Protein AF-A0A229Z5S8-F1 (afdb_monomer_lite)

Sequence (118 aa):
MSYSRENNEVSASGEDRVNAMRGYKAAINNPRVSDDAKQHAKDVLDNELHGDQPRHDLYDIRQRNKEPNRVAGGLKAAQRNPRVKERGKESASEKLDALGRARDEQAQQDQSQAQPEE

InterPro domains:
  IPR018824 Conidiation-specific protein 6 [PF10346] (16-47)
  IPR018824 Conidiation-specific protein 6 [PF10346] (67-100)
  IPR052670 UPF0654 domain-containing protein [PTHR36576] (15-100)

Secondary structure (DSSP, 8-state):
----STTHHHHHHHHHHHHHHHHHHHHHH-TTS-HHHHHHHHHHHHHTS-TTHHHHHHHHHHHHT--HHHHHHHHHHHHH-TTS-HHHHHHHHHHHHHHHHHHHHHHHHHHHH-----

Radius of gyration: 21.91 Å; chains: 1; bounding box: 37×48×66 Å

Structure (mmCIF, N/CA/C/O backbone):
data_AF-A0A229Z5S8-F1
#
_entry.id   AF-A0A229Z5S8-F1
#
loop_
_atom_site.group_PDB
_atom_site.id
_atom_site.type_symbol
_atom_site.label_atom_id
_atom_site.label_alt_id
_atom_site.label_comp_id
_atom_site.label_asym_id
_atom_site.label_entity_id
_atom_site.label_seq_id
_atom_site.pdbx_PDB_ins_code
_atom_site.Cartn_x
_atom_site.Cartn_y
_atom_site.Cartn_z
_atom_site.occupancy
_atom_site.B_iso_or_equiv
_atom_site.auth_seq_id
_atom_site.auth_comp_id
_atom_site.auth_asym_id
_atom_site.auth_atom_id
_atom_site.pdbx_PDB_model_num
ATOM 1 N N . MET A 1 1 ? 13.145 -2.683 26.855 1.00 36.59 1 MET A N 1
ATOM 2 C CA . MET A 1 1 ? 12.124 -3.280 25.966 1.00 36.59 1 MET A CA 1
ATOM 3 C C . MET A 1 1 ? 12.799 -3.767 24.692 1.00 36.59 1 MET A C 1
ATOM 5 O O . MET A 1 1 ? 13.152 -2.939 23.862 1.00 36.59 1 MET A O 1
ATOM 9 N N . SER A 1 2 ? 13.036 -5.075 24.572 1.00 35.75 2 SER A N 1
ATOM 10 C CA . SER A 1 2 ? 13.609 -5.695 23.370 1.00 35.75 2 SER A CA 1
ATOM 11 C C . SER A 1 2 ? 12.451 -6.268 22.558 1.00 35.75 2 SER A C 1
ATOM 13 O O . SER A 1 2 ? 11.874 -7.275 22.956 1.00 35.75 2 SER A O 1
ATOM 15 N N . TYR A 1 3 ? 12.029 -5.575 21.501 1.00 40.88 3 TYR A N 1
ATOM 16 C CA . TYR A 1 3 ? 11.019 -6.115 20.592 1.00 40.88 3 TYR A CA 1
ATOM 17 C C . TYR A 1 3 ? 11.710 -7.033 19.582 1.00 40.88 3 TYR A C 1
ATOM 19 O O . TYR A 1 3 ? 12.692 -6.647 18.947 1.00 40.88 3 TYR A O 1
ATOM 27 N N . SER A 1 4 ? 11.197 -8.257 19.511 1.00 43.81 4 SER A N 1
ATOM 28 C CA . SER A 1 4 ? 11.627 -9.418 18.736 1.00 43.81 4 SER A CA 1
ATOM 29 C C . SER A 1 4 ? 12.248 -9.079 17.378 1.00 43.81 4 SER A C 1
ATOM 31 O O . SER A 1 4 ? 11.562 -8.723 16.422 1.00 43.81 4 SER A O 1
ATOM 33 N N . ARG A 1 5 ? 13.572 -9.244 17.294 1.00 47.56 5 ARG A N 1
ATOM 34 C CA . ARG A 1 5 ? 14.361 -9.123 16.058 1.00 47.56 5 ARG A CA 1
ATOM 35 C C . ARG A 1 5 ? 14.207 -10.343 15.137 1.00 47.56 5 ARG A C 1
ATOM 37 O O . ARG A 1 5 ? 14.589 -10.270 13.978 1.00 47.56 5 ARG A O 1
ATOM 44 N N . GLU A 1 6 ? 13.617 -11.427 15.638 1.00 47.66 6 GLU A N 1
ATOM 45 C CA . GLU A 1 6 ? 13.552 -12.733 14.966 1.00 47.66 6 GLU A CA 1
ATOM 46 C C . GLU A 1 6 ? 12.505 -12.799 13.838 1.00 47.66 6 GLU A C 1
ATOM 48 O O . GLU A 1 6 ? 12.669 -13.561 12.895 1.00 47.66 6 GLU A O 1
ATOM 53 N N . ASN A 1 7 ? 11.483 -11.933 13.837 1.00 50.91 7 ASN A N 1
ATOM 54 C CA . ASN A 1 7 ? 10.488 -11.874 12.747 1.00 50.91 7 ASN A CA 1
ATOM 55 C C . ASN A 1 7 ? 10.934 -11.021 11.538 1.00 50.91 7 ASN A C 1
ATOM 57 O O . ASN A 1 7 ? 10.198 -10.882 10.557 1.00 50.91 7 ASN A O 1
ATOM 61 N N . ASN A 1 8 ? 12.118 -10.405 11.604 1.00 52.25 8 ASN A N 1
ATOM 62 C CA . ASN A 1 8 ? 12.587 -9.454 10.593 1.00 52.25 8 ASN A CA 1
ATOM 63 C C . ASN A 1 8 ? 13.228 -10.141 9.370 1.00 52.25 8 ASN A C 1
ATOM 65 O O . ASN A 1 8 ? 13.198 -9.595 8.273 1.00 52.25 8 ASN A O 1
ATOM 69 N N . GLU A 1 9 ? 13.756 -11.357 9.518 1.00 50.06 9 GLU A N 1
ATOM 70 C CA . GLU A 1 9 ? 14.478 -12.046 8.433 1.00 50.06 9 GLU A CA 1
ATOM 71 C C . GLU A 1 9 ? 13.539 -12.522 7.312 1.00 50.06 9 GLU A C 1
ATOM 73 O O . GLU A 1 9 ? 13.842 -12.380 6.127 1.00 50.06 9 GLU A O 1
ATOM 78 N N . VAL A 1 10 ? 12.343 -12.994 7.681 1.00 52.62 10 VAL A N 1
ATOM 79 C CA . VAL A 1 10 ? 11.294 -13.392 6.724 1.00 52.62 10 VAL A CA 1
ATOM 80 C C . VAL A 1 10 ? 10.713 -12.173 5.997 1.00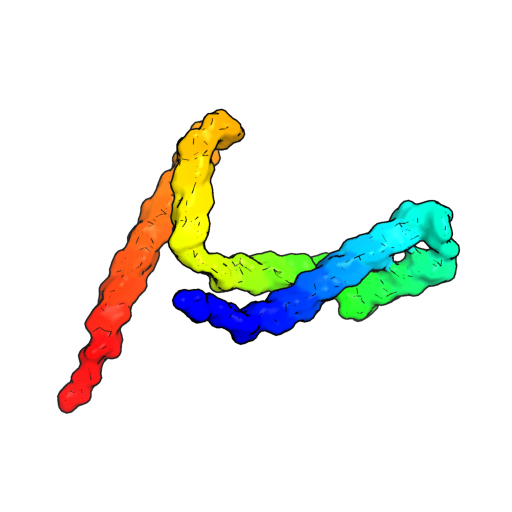 52.62 10 VAL A C 1
ATOM 82 O O . VAL A 1 10 ? 10.354 -12.262 4.823 1.00 52.62 10 VAL A O 1
ATOM 85 N N . SER A 1 11 ? 10.660 -11.023 6.676 1.00 56.75 11 SER A N 1
ATOM 86 C CA . SER A 1 11 ? 10.200 -9.765 6.078 1.00 56.75 11 SER A CA 1
ATOM 87 C C . SER A 1 11 ? 11.236 -9.245 5.074 1.00 56.75 11 SER A C 1
ATOM 89 O O . SER A 1 11 ? 10.899 -9.050 3.910 1.00 56.75 11 SER A O 1
ATOM 91 N N . ALA A 1 12 ? 12.522 -9.187 5.448 1.00 60.69 12 ALA A N 1
ATOM 92 C CA . ALA A 1 12 ? 13.610 -8.755 4.563 1.00 60.69 12 ALA A CA 1
ATOM 93 C C . ALA A 1 12 ? 13.609 -9.493 3.209 1.00 60.69 12 ALA A C 1
ATOM 95 O O . ALA A 1 12 ? 13.575 -8.848 2.167 1.00 60.69 12 ALA A O 1
ATOM 96 N N . SER A 1 13 ? 13.502 -10.829 3.205 1.00 71.31 13 SER A N 1
ATOM 97 C CA . SER A 1 13 ? 13.450 -11.623 1.963 1.00 71.31 13 SER A CA 1
ATOM 98 C C . SER A 1 13 ? 12.224 -11.329 1.080 1.00 71.31 13 SER A C 1
ATOM 100 O O . SER A 1 13 ? 12.305 -11.356 -0.153 1.00 71.31 13 SER A O 1
ATOM 102 N N . GLY A 1 14 ? 11.059 -11.062 1.676 1.00 73.44 14 GLY A N 1
ATOM 103 C CA . GLY A 1 14 ? 9.868 -10.668 0.922 1.00 73.44 14 GLY A CA 1
ATOM 104 C C . GLY A 1 14 ? 9.987 -9.243 0.372 1.00 73.44 14 GLY A C 1
ATOM 105 O O . GLY A 1 14 ? 9.698 -9.002 -0.802 1.00 73.44 14 GLY A O 1
ATOM 106 N N . GLU A 1 15 ? 10.453 -8.306 1.203 1.00 77.19 15 GLU A N 1
ATOM 107 C CA . GLU A 1 15 ? 10.653 -6.900 0.855 1.00 77.19 15 GLU A CA 1
ATOM 108 C C . GLU A 1 15 ? 11.684 -6.760 -0.268 1.00 77.19 15 GLU A C 1
ATOM 110 O O . GLU A 1 15 ? 11.443 -6.018 -1.223 1.00 77.19 15 GLU A O 1
ATOM 115 N N . ASP A 1 16 ? 12.772 -7.527 -0.210 1.00 81.38 16 ASP A N 1
ATOM 116 C CA . ASP A 1 16 ? 13.810 -7.577 -1.236 1.00 81.38 16 ASP A CA 1
ATOM 117 C C . ASP A 1 16 ? 13.255 -8.068 -2.572 1.00 81.38 16 ASP A C 1
ATOM 119 O O . ASP A 1 16 ? 13.503 -7.443 -3.605 1.00 81.38 16 ASP A O 1
ATOM 123 N N . ARG A 1 17 ? 12.409 -9.107 -2.566 1.00 82.25 17 ARG A N 1
ATOM 124 C CA . ARG A 1 17 ? 11.721 -9.571 -3.781 1.00 82.25 17 ARG A CA 1
ATOM 125 C C . ARG A 1 17 ? 10.796 -8.498 -4.357 1.00 82.25 17 ARG A C 1
ATOM 127 O O . ARG A 1 17 ? 10.838 -8.212 -5.552 1.00 82.25 17 ARG A O 1
ATOM 134 N N . VAL A 1 18 ? 10.003 -7.815 -3.533 1.00 84.44 18 VAL A N 1
ATOM 135 C CA . VAL A 1 18 ? 9.137 -6.721 -4.019 1.00 84.44 18 VAL A CA 1
ATOM 136 C C . VAL A 1 18 ? 9.939 -5.520 -4.525 1.00 84.44 18 VAL A C 1
ATOM 138 O O . VAL A 1 18 ? 9.528 -4.864 -5.489 1.00 84.44 18 VAL A O 1
ATOM 141 N N . ASN A 1 19 ? 11.078 -5.220 -3.907 1.00 86.00 19 ASN A N 1
ATOM 142 C CA . ASN A 1 19 ? 11.974 -4.160 -4.352 1.00 86.00 19 ASN A CA 1
ATOM 143 C C . ASN A 1 19 ? 12.641 -4.515 -5.686 1.00 86.00 19 ASN A C 1
ATOM 145 O O . ASN A 1 19 ? 12.620 -3.690 -6.602 1.00 86.00 19 ASN A O 1
ATOM 149 N N . ALA A 1 20 ? 13.134 -5.745 -5.835 1.00 87.38 20 ALA A N 1
ATOM 150 C CA . ALA A 1 20 ? 13.690 -6.257 -7.085 1.00 87.38 20 ALA A CA 1
ATOM 151 C C . ALA A 1 20 ? 12.657 -6.191 -8.217 1.00 87.38 20 ALA A C 1
ATOM 153 O O . ALA A 1 20 ? 12.924 -5.615 -9.270 1.00 87.38 20 ALA A O 1
ATOM 154 N N . MET A 1 21 ? 11.430 -6.649 -7.964 1.00 87.50 21 MET A N 1
ATOM 155 C CA . MET A 1 21 ? 10.310 -6.518 -8.897 1.00 87.50 21 MET A CA 1
ATOM 156 C C . MET A 1 21 ? 10.063 -5.084 -9.365 1.00 87.50 21 MET A C 1
ATOM 158 O O . MET A 1 21 ? 9.882 -4.824 -10.556 1.00 87.50 21 MET A O 1
ATOM 162 N N . ARG A 1 22 ? 10.030 -4.127 -8.429 1.00 87.56 22 ARG A N 1
ATOM 163 C CA . ARG A 1 22 ? 9.871 -2.703 -8.762 1.00 87.56 22 ARG A CA 1
ATOM 164 C C . ARG A 1 22 ? 11.026 -2.211 -9.629 1.00 87.56 22 ARG A C 1
ATOM 166 O O . ARG A 1 22 ? 10.776 -1.469 -10.576 1.00 87.56 22 ARG A O 1
ATOM 173 N N . GLY A 1 23 ? 12.250 -2.641 -9.324 1.00 90.88 23 GLY A N 1
ATOM 174 C CA . GLY A 1 23 ? 13.452 -2.334 -10.094 1.00 90.88 23 GLY A CA 1
ATOM 175 C C . GLY A 1 23 ? 13.376 -2.851 -11.529 1.00 90.88 23 GLY A C 1
ATOM 176 O O . GLY A 1 23 ? 13.509 -2.065 -12.465 1.00 90.88 23 GLY A O 1
ATOM 177 N N . TYR A 1 24 ? 13.068 -4.134 -11.720 1.00 91.50 24 TYR A N 1
ATOM 178 C CA . TYR A 1 24 ? 12.931 -4.728 -13.053 1.00 91.50 24 TYR A CA 1
ATOM 179 C C . TYR A 1 24 ? 11.786 -4.097 -13.850 1.00 91.50 24 TYR A C 1
ATOM 181 O O . TYR A 1 24 ? 11.964 -3.730 -15.013 1.00 91.50 24 TYR A O 1
ATOM 189 N N . LYS A 1 25 ? 10.639 -3.834 -13.211 1.00 91.06 25 LYS A N 1
ATOM 190 C CA . LYS A 1 25 ? 9.530 -3.110 -13.851 1.00 91.06 25 LYS A CA 1
ATOM 191 C C . LYS A 1 25 ? 9.924 -1.688 -14.261 1.00 91.06 25 LYS A C 1
ATOM 193 O O . LYS A 1 25 ? 9.477 -1.205 -15.302 1.00 91.06 25 LYS A O 1
ATOM 198 N N . ALA A 1 26 ? 10.757 -1.009 -13.476 1.00 93.12 26 ALA A N 1
ATOM 199 C CA . ALA A 1 26 ? 11.288 0.300 -13.841 1.00 93.12 26 ALA A CA 1
ATOM 200 C C . ALA A 1 26 ? 12.276 0.206 -15.015 1.00 93.12 26 ALA A C 1
ATOM 202 O O . ALA A 1 26 ? 12.192 1.019 -15.934 1.00 93.12 26 ALA A O 1
ATOM 203 N N . ALA A 1 27 ? 13.153 -0.802 -15.028 1.00 92.44 27 ALA A N 1
ATOM 204 C CA . ALA A 1 27 ? 14.103 -1.039 -16.113 1.00 92.44 27 ALA A CA 1
ATOM 205 C C . ALA A 1 27 ? 13.397 -1.260 -17.462 1.00 92.44 27 ALA A C 1
ATOM 207 O O . ALA A 1 27 ? 13.790 -0.659 -18.458 1.00 92.44 27 ALA A O 1
ATOM 208 N N . ILE A 1 28 ? 12.297 -2.024 -17.479 1.00 91.94 28 ILE A N 1
ATOM 209 C CA . ILE A 1 28 ? 11.480 -2.268 -18.683 1.00 91.94 28 ILE A CA 1
ATOM 210 C C . ILE A 1 28 ? 10.922 -0.965 -19.275 1.00 91.94 28 ILE A C 1
ATOM 212 O O . ILE A 1 28 ? 10.889 -0.798 -20.493 1.00 91.94 28 ILE A O 1
ATOM 216 N N . ASN A 1 29 ? 10.491 -0.034 -18.420 1.00 93.81 29 ASN A N 1
ATOM 217 C CA . ASN A 1 29 ? 9.878 1.227 -18.843 1.00 93.81 29 ASN A CA 1
ATOM 218 C C . ASN A 1 29 ? 10.896 2.350 -19.095 1.00 93.81 29 ASN A C 1
ATOM 220 O O . ASN A 1 29 ? 10.528 3.414 -19.590 1.00 93.81 29 ASN A O 1
ATOM 224 N N . ASN A 1 30 ? 12.167 2.149 -18.744 1.00 94.62 30 ASN A N 1
ATOM 225 C CA . ASN A 1 30 ? 13.188 3.174 -18.885 1.00 94.62 30 ASN A CA 1
ATOM 226 C C . ASN A 1 30 ? 13.690 3.236 -20.343 1.00 94.62 30 ASN A C 1
ATOM 228 O O . ASN A 1 30 ? 14.280 2.266 -20.827 1.00 94.62 30 ASN A O 1
ATOM 232 N N . PRO A 1 31 ? 13.539 4.375 -21.047 1.00 92.25 31 PRO A N 1
ATOM 233 C CA . PRO A 1 31 ? 14.004 4.510 -22.428 1.00 92.25 31 PRO A CA 1
ATOM 234 C C . PRO A 1 31 ? 15.534 4.468 -22.564 1.00 92.25 31 PRO A C 1
ATOM 236 O O . PRO A 1 31 ? 16.030 4.255 -23.663 1.00 92.25 31 PRO A O 1
ATOM 239 N N . ARG A 1 32 ? 16.291 4.659 -21.472 1.00 94.94 32 ARG A N 1
ATOM 240 C CA . ARG A 1 32 ? 17.765 4.595 -21.457 1.00 94.94 32 ARG A CA 1
ATOM 241 C C . ARG A 1 32 ? 18.321 3.176 -21.308 1.00 94.94 32 ARG A C 1
ATOM 243 O O . ARG A 1 32 ? 19.535 3.007 -21.306 1.00 94.94 32 ARG A O 1
ATOM 250 N N . VAL A 1 33 ? 17.461 2.178 -21.123 1.00 94.94 33 VAL A N 1
ATOM 251 C CA . VAL A 1 33 ? 17.857 0.771 -20.989 1.00 94.94 33 VAL A CA 1
ATOM 252 C C . VAL A 1 33 ? 17.776 0.104 -22.361 1.00 94.94 33 VAL A C 1
ATOM 254 O O . VAL A 1 33 ? 16.828 0.353 -23.110 1.00 94.94 33 VAL A O 1
ATOM 257 N N . SER A 1 34 ? 18.772 -0.722 -22.693 1.00 95.44 34 SER A N 1
ATOM 258 C CA . SER A 1 34 ? 18.814 -1.468 -23.954 1.00 95.44 34 SER A CA 1
ATOM 259 C C . SER A 1 34 ? 17.690 -2.498 -24.040 1.00 95.44 34 SER A C 1
ATOM 261 O O . SER A 1 34 ? 17.190 -2.983 -23.023 1.00 95.44 34 SER A O 1
ATOM 263 N N . ASP A 1 35 ? 17.292 -2.855 -25.257 1.00 92.38 35 ASP A N 1
ATOM 264 C CA . ASP A 1 35 ? 16.173 -3.777 -25.455 1.00 92.38 35 ASP A CA 1
ATOM 265 C C . ASP A 1 35 ? 16.485 -5.195 -24.952 1.00 92.38 35 ASP A C 1
ATOM 267 O O . ASP A 1 35 ? 15.627 -5.799 -24.308 1.00 92.38 35 ASP A O 1
ATOM 271 N N . ASP A 1 36 ? 17.729 -5.663 -25.093 1.00 92.38 36 ASP A N 1
ATOM 272 C CA . ASP A 1 36 ? 18.194 -6.931 -24.507 1.00 92.38 36 ASP A CA 1
ATOM 273 C C . ASP A 1 36 ? 18.061 -6.936 -22.976 1.00 92.38 36 ASP A C 1
ATOM 275 O O . ASP A 1 36 ? 17.547 -7.885 -22.382 1.00 92.38 36 ASP A O 1
ATOM 279 N N . ALA A 1 37 ? 18.444 -5.837 -22.315 1.00 91.12 37 ALA A N 1
ATOM 280 C CA . ALA A 1 37 ? 18.314 -5.717 -20.865 1.00 91.12 37 ALA A CA 1
ATOM 281 C C . ALA A 1 37 ? 16.843 -5.653 -20.419 1.00 91.12 37 ALA A C 1
ATOM 283 O O . ALA A 1 37 ? 16.499 -6.166 -19.353 1.00 91.12 37 ALA A O 1
ATOM 284 N N . LYS A 1 38 ? 15.949 -5.070 -21.231 1.00 93.44 38 LYS A N 1
ATOM 285 C CA . LYS A 1 38 ? 14.501 -5.093 -20.962 1.00 93.44 38 LYS A CA 1
ATOM 286 C C . LYS A 1 38 ? 13.912 -6.491 -21.122 1.00 93.44 38 LYS A C 1
ATOM 288 O O . LYS A 1 38 ? 13.021 -6.840 -20.353 1.00 93.44 38 LYS A O 1
ATOM 293 N N . GLN A 1 39 ? 14.365 -7.270 -22.104 1.00 92.75 39 GLN A N 1
ATOM 294 C CA . GLN A 1 39 ? 13.926 -8.658 -22.280 1.00 92.75 39 GLN A CA 1
ATOM 295 C C . GLN A 1 39 ? 14.354 -9.514 -21.089 1.00 92.75 39 GLN A C 1
ATOM 297 O O . GLN A 1 39 ? 13.506 -10.161 -20.483 1.00 92.75 39 GLN A O 1
ATOM 302 N N . HIS A 1 40 ? 15.618 -9.414 -20.674 1.00 92.50 40 HIS A N 1
ATOM 303 C CA . HIS A 1 40 ? 16.107 -10.077 -19.465 1.00 92.50 40 HIS A CA 1
ATOM 304 C C . HIS A 1 40 ? 15.318 -9.652 -18.215 1.00 92.50 40 HIS A C 1
ATOM 306 O O . HIS A 1 40 ? 14.911 -10.484 -17.413 1.00 92.50 40 HIS A O 1
ATOM 312 N N . ALA A 1 41 ? 15.040 -8.354 -18.056 1.00 90.31 41 ALA A N 1
ATOM 313 C CA . ALA A 1 41 ? 14.243 -7.860 -16.934 1.00 90.31 41 ALA A CA 1
ATOM 314 C C . ALA A 1 41 ? 12.806 -8.410 -16.922 1.00 90.31 41 ALA A C 1
ATOM 316 O O . ALA A 1 41 ? 12.247 -8.581 -15.843 1.00 90.31 41 ALA A O 1
ATOM 317 N N . LYS A 1 42 ? 12.202 -8.677 -18.090 1.00 89.56 42 LYS A N 1
ATOM 318 C CA . LYS A 1 42 ? 10.891 -9.342 -18.182 1.00 89.56 42 LYS A CA 1
ATOM 319 C C . LYS A 1 42 ? 10.985 -10.807 -17.779 1.00 89.56 42 LYS A C 1
ATOM 321 O O . LYS A 1 42 ? 10.174 -11.250 -16.978 1.00 89.56 42 LYS A O 1
ATOM 326 N N . ASP A 1 43 ? 11.988 -11.512 -18.290 1.00 90.31 43 ASP A N 1
ATOM 327 C CA . ASP A 1 43 ? 12.182 -12.936 -18.021 1.00 90.31 43 ASP A CA 1
ATOM 328 C C . ASP A 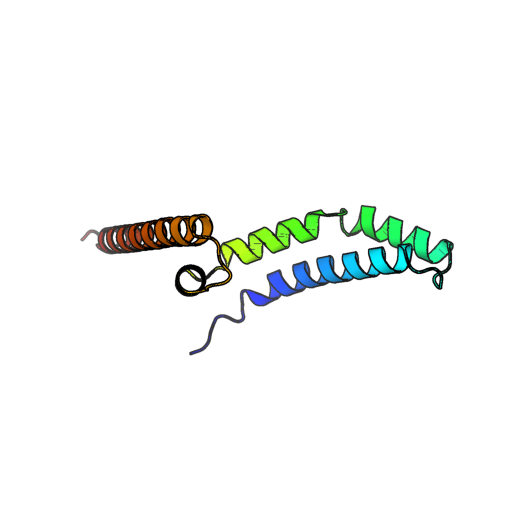1 43 ? 12.378 -13.208 -16.522 1.00 90.31 43 ASP A C 1
ATOM 330 O O . ASP A 1 43 ? 11.678 -14.030 -15.937 1.00 90.31 43 ASP A O 1
ATOM 334 N N . VAL A 1 44 ? 13.228 -12.416 -15.860 1.00 88.56 44 VAL A N 1
ATOM 335 C CA . VAL A 1 44 ? 13.437 -12.496 -14.405 1.00 88.56 44 VAL A CA 1
ATOM 336 C C . VAL A 1 44 ? 12.163 -12.146 -13.624 1.00 88.56 44 VAL A C 1
ATOM 338 O O . VAL A 1 44 ? 11.842 -12.789 -12.624 1.00 88.56 44 VAL A O 1
ATOM 341 N N . LEU A 1 45 ? 11.406 -11.137 -14.067 1.00 86.75 45 LEU A N 1
ATOM 342 C CA . LEU A 1 45 ? 10.173 -10.721 -13.394 1.00 86.75 45 LEU A CA 1
ATOM 343 C C . LEU A 1 45 ? 9.093 -11.816 -13.432 1.00 86.75 45 LEU A C 1
ATOM 345 O O . LEU A 1 45 ? 8.430 -12.049 -12.419 1.00 86.75 45 LEU A O 1
ATOM 349 N N . ASP A 1 46 ? 8.928 -12.474 -14.580 1.00 84.94 46 ASP A N 1
ATOM 350 C CA . ASP A 1 46 ? 7.881 -13.476 -14.791 1.00 84.94 46 ASP A CA 1
ATOM 351 C C . ASP A 1 46 ? 8.292 -14.863 -14.260 1.00 84.94 46 ASP A C 1
ATOM 353 O O . ASP A 1 46 ? 7.482 -15.520 -13.602 1.00 84.94 46 ASP A O 1
ATOM 357 N N . ASN A 1 47 ? 9.546 -15.288 -14.466 1.00 84.12 47 ASN A N 1
ATOM 358 C CA . ASN A 1 47 ? 10.001 -16.641 -14.116 1.00 84.12 47 ASN A CA 1
ATOM 359 C C . ASN A 1 47 ? 10.538 -16.765 -12.683 1.00 84.12 47 ASN A C 1
ATOM 361 O O . ASN A 1 47 ? 10.264 -17.766 -12.024 1.00 84.12 47 ASN A O 1
ATOM 365 N N . GLU A 1 48 ? 11.305 -15.784 -12.193 1.00 79.88 48 GLU A N 1
ATOM 366 C CA . GLU A 1 48 ? 11.972 -15.882 -10.882 1.00 79.88 48 GLU A CA 1
ATOM 367 C C . GLU A 1 48 ? 11.174 -15.212 -9.761 1.00 79.88 48 GLU A C 1
ATOM 369 O O . GLU A 1 48 ? 11.150 -15.694 -8.628 1.00 79.88 48 GLU A O 1
ATOM 374 N N . LEU A 1 49 ? 10.514 -14.089 -10.060 1.00 77.19 49 LEU A N 1
ATOM 375 C CA . LEU A 1 49 ? 9.712 -13.351 -9.080 1.00 77.19 49 LEU A CA 1
ATOM 376 C C . LEU A 1 49 ? 8.217 -13.673 -9.137 1.00 77.19 49 LEU A C 1
ATOM 378 O O . LEU A 1 49 ? 7.472 -13.151 -8.310 1.00 77.19 49 LEU A O 1
ATOM 382 N N . HIS A 1 50 ? 7.787 -14.549 -10.051 1.00 75.38 50 HIS A N 1
ATOM 383 C CA . HIS A 1 50 ? 6.394 -14.975 -10.219 1.00 75.38 50 HIS A CA 1
ATOM 384 C C . HIS A 1 50 ? 5.396 -13.809 -10.364 1.00 75.38 50 HIS A C 1
ATOM 386 O O . HIS A 1 50 ? 4.256 -13.873 -9.884 1.00 75.38 50 HIS A O 1
ATOM 392 N N . GLY A 1 51 ? 5.810 -12.711 -11.007 1.00 71.06 51 GLY A N 1
ATOM 393 C CA . GLY A 1 51 ? 4.964 -11.530 -11.170 1.00 71.06 51 GLY A CA 1
ATOM 394 C C . GLY A 1 51 ? 4.483 -10.9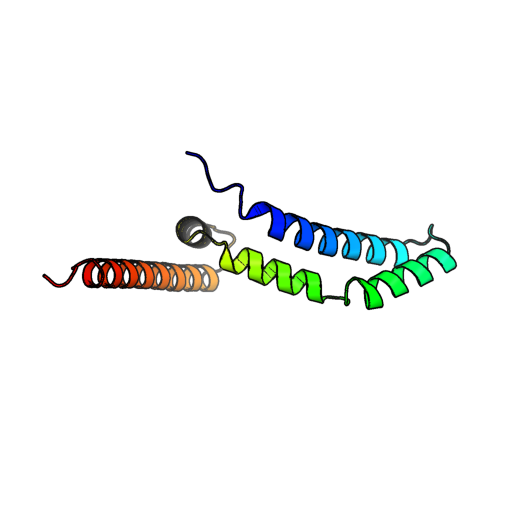80 -9.821 1.00 71.06 51 GLY A C 1
ATOM 395 O O . GLY A 1 51 ? 5.264 -10.805 -8.905 1.00 71.06 51 GLY A O 1
ATOM 396 N N . ASP A 1 52 ? 3.190 -10.697 -9.641 1.00 68.00 52 ASP A N 1
ATOM 397 C CA . ASP A 1 52 ? 2.700 -9.982 -8.444 1.00 68.00 52 ASP A CA 1
ATOM 398 C C . ASP A 1 52 ? 2.651 -10.795 -7.124 1.00 68.00 52 ASP A C 1
ATOM 400 O O . ASP A 1 52 ? 2.330 -10.219 -6.079 1.00 68.00 52 ASP A O 1
ATOM 404 N N . GLN A 1 53 ? 3.006 -12.086 -7.113 1.00 71.25 53 GLN A N 1
ATOM 405 C CA . GLN A 1 53 ? 2.963 -12.929 -5.900 1.00 71.25 53 GLN A CA 1
ATOM 406 C C . GLN A 1 53 ? 3.747 -12.380 -4.686 1.00 71.25 53 GLN A C 1
ATOM 408 O O . GLN A 1 53 ? 3.162 -12.301 -3.603 1.00 71.25 53 GLN A O 1
ATOM 413 N N . PRO A 1 54 ? 4.993 -11.878 -4.819 1.00 70.56 54 PRO A N 1
ATOM 414 C CA . PRO A 1 54 ? 5.780 -11.391 -3.684 1.00 70.56 54 PRO A CA 1
ATOM 415 C C . PRO A 1 54 ? 5.117 -10.214 -2.966 1.00 70.56 54 PRO A C 1
ATOM 417 O O . PRO A 1 54 ? 5.324 -9.997 -1.772 1.00 70.56 54 PRO A O 1
ATOM 420 N N . ARG A 1 55 ? 4.298 -9.428 -3.685 1.00 71.81 55 ARG A N 1
ATOM 421 C CA . ARG A 1 55 ? 3.508 -8.366 -3.055 1.00 71.81 55 ARG A CA 1
ATOM 422 C C . ARG A 1 55 ? 2.457 -8.950 -2.128 1.00 71.81 55 ARG A C 1
ATOM 424 O O . ARG A 1 55 ? 2.286 -8.411 -1.039 1.00 71.81 55 ARG A O 1
ATOM 431 N N . HIS A 1 56 ? 1.749 -9.987 -2.566 1.00 71.00 56 HIS A N 1
ATOM 432 C CA . HIS A 1 56 ? 0.683 -10.611 -1.790 1.00 71.00 56 HIS A CA 1
ATOM 433 C C . HIS A 1 56 ? 1.234 -11.245 -0.511 1.00 71.00 56 HIS A C 1
ATOM 435 O O . HIS A 1 56 ? 0.767 -10.915 0.578 1.00 71.00 56 HIS A O 1
ATOM 441 N N . ASP A 1 57 ? 2.327 -11.998 -0.633 1.00 70.56 57 ASP A N 1
ATOM 442 C CA . ASP A 1 57 ? 2.997 -12.634 0.503 1.00 70.56 57 ASP A CA 1
ATOM 443 C C . ASP A 1 57 ? 3.434 -11.601 1.549 1.00 70.56 57 ASP A C 1
ATOM 445 O O . ASP A 1 57 ? 3.181 -11.753 2.746 1.00 70.56 57 ASP A O 1
ATOM 449 N N . LEU A 1 58 ? 4.012 -10.478 1.108 1.00 70.00 58 LEU A N 1
ATOM 450 C CA . LEU A 1 58 ? 4.341 -9.375 2.010 1.00 70.00 58 LEU A CA 1
ATOM 451 C C . LEU A 1 58 ? 3.119 -8.729 2.657 1.00 70.00 58 LEU A C 1
ATOM 453 O O . LEU A 1 58 ? 3.193 -8.270 3.800 1.00 70.00 58 LEU A O 1
ATOM 457 N N . TYR A 1 59 ? 2.001 -8.615 1.942 1.00 71.50 59 TYR A N 1
ATOM 458 C CA . TYR A 1 59 ? 0.773 -8.098 2.537 1.00 71.50 59 TYR A CA 1
ATOM 459 C C . TYR A 1 59 ? 0.272 -9.016 3.648 1.00 71.50 59 TYR A C 1
ATOM 461 O O . TYR A 1 59 ? -0.117 -8.500 4.698 1.00 71.50 59 TYR A O 1
ATOM 469 N N . ASP A 1 60 ? 0.345 -10.328 3.464 1.00 70.38 60 ASP A N 1
ATOM 470 C CA . ASP A 1 60 ? -0.096 -11.309 4.451 1.00 70.38 60 ASP A CA 1
ATOM 471 C C . ASP A 1 60 ? 0.842 -11.379 5.654 1.00 70.38 60 ASP A C 1
ATOM 473 O O . ASP A 1 60 ? 0.382 -11.329 6.797 1.00 70.38 60 ASP A O 1
ATOM 477 N N . ILE A 1 61 ? 2.158 -11.372 5.431 1.00 68.44 61 ILE A N 1
ATOM 478 C CA . ILE A 1 61 ? 3.162 -11.323 6.505 1.00 68.44 61 ILE A CA 1
ATOM 479 C C . ILE A 1 61 ? 2.985 -10.045 7.337 1.00 68.44 61 ILE A C 1
ATOM 481 O O . ILE A 1 61 ? 2.951 -10.093 8.570 1.00 68.44 61 ILE A O 1
ATOM 485 N N . ARG A 1 62 ? 2.786 -8.891 6.687 1.00 70.81 62 ARG A N 1
ATOM 486 C CA . ARG A 1 62 ? 2.528 -7.620 7.387 1.00 70.81 62 ARG A CA 1
ATOM 487 C C . ARG A 1 62 ? 1.130 -7.531 7.991 1.00 70.81 62 ARG A C 1
ATOM 489 O O . ARG A 1 62 ? 0.887 -6.657 8.823 1.00 70.81 62 ARG A O 1
ATOM 496 N N . GLN A 1 63 ? 0.175 -8.349 7.557 1.00 66.38 63 GLN A N 1
ATOM 497 C CA . GLN A 1 63 ? -1.123 -8.474 8.219 1.00 66.38 63 GLN A CA 1
ATOM 498 C C . GLN A 1 63 ? -1.029 -9.335 9.476 1.00 66.38 63 GLN A C 1
ATOM 500 O O . GLN A 1 63 ? -1.524 -8.906 10.514 1.00 66.38 63 GLN A O 1
ATOM 505 N N . ARG A 1 64 ? -0.331 -10.472 9.413 1.00 64.19 64 ARG A N 1
ATOM 506 C CA . ARG A 1 64 ? -0.111 -11.367 10.559 1.00 64.19 64 ARG A CA 1
ATOM 507 C C . ARG A 1 64 ? 0.687 -10.707 11.683 1.00 64.19 64 ARG A C 1
ATOM 509 O O . ARG A 1 64 ? 0.367 -10.907 12.845 1.00 64.19 64 ARG A O 1
ATOM 516 N N . ASN A 1 65 ? 1.667 -9.866 11.352 1.00 63.00 65 ASN A N 1
ATOM 517 C CA . ASN A 1 65 ? 2.510 -9.180 12.340 1.00 63.00 65 ASN A CA 1
ATOM 518 C C . ASN A 1 65 ? 1.918 -7.862 12.883 1.00 63.00 65 ASN A C 1
ATOM 520 O O . ASN A 1 65 ? 2.639 -7.046 13.461 1.00 63.00 65 ASN A O 1
ATOM 524 N N . LYS A 1 66 ? 0.621 -7.585 12.682 1.00 71.38 66 LYS A N 1
ATOM 525 C CA . LYS A 1 66 ? 0.014 -6.360 13.222 1.00 71.38 66 LYS A CA 1
ATOM 526 C C . LYS A 1 66 ? -0.258 -6.494 14.709 1.00 71.38 66 LYS A C 1
ATOM 528 O O . LYS A 1 66 ? -1.164 -7.197 15.133 1.00 71.38 66 LYS A O 1
ATOM 533 N N . GLU A 1 67 ? 0.482 -5.713 15.487 1.00 77.38 67 GLU A N 1
ATOM 534 C CA . GLU A 1 67 ? 0.214 -5.516 16.907 1.00 77.38 67 GLU A CA 1
ATOM 535 C C . GLU A 1 67 ? -1.191 -4.904 17.099 1.00 77.38 67 GLU A C 1
ATOM 537 O O . GLU A 1 67 ? -1.439 -3.792 16.606 1.00 77.38 67 GLU A O 1
ATOM 542 N N . PRO A 1 68 ? -2.102 -5.555 17.851 1.00 81.75 68 PRO A N 1
ATOM 543 C CA . PRO A 1 68 ? -3.470 -5.068 18.064 1.00 81.75 68 PRO A CA 1
ATOM 544 C C . PRO A 1 68 ? -3.524 -3.627 18.589 1.00 81.75 68 PRO A C 1
ATOM 546 O O . PRO A 1 68 ? -4.345 -2.822 18.149 1.00 81.75 68 PRO A O 1
ATOM 549 N N . ASN A 1 69 ? -2.574 -3.256 19.453 1.00 85.06 69 ASN A N 1
ATOM 550 C CA . ASN A 1 69 ? -2.448 -1.901 19.996 1.00 85.06 69 ASN A CA 1
ATOM 551 C C . ASN A 1 69 ? -2.148 -0.848 18.917 1.00 85.06 69 ASN A C 1
ATOM 553 O O . ASN A 1 69 ? -2.684 0.262 18.970 1.00 85.06 69 ASN A O 1
ATOM 557 N N . ARG A 1 70 ? -1.326 -1.177 17.910 1.00 85.88 70 ARG A N 1
ATOM 558 C CA . ARG A 1 70 ? -1.046 -0.260 16.792 1.00 85.88 70 ARG A CA 1
ATOM 559 C C . ARG A 1 70 ? -2.253 -0.105 15.882 1.00 85.88 70 ARG A C 1
ATOM 561 O O . ARG A 1 70 ? -2.531 1.008 15.436 1.00 85.88 70 ARG A O 1
ATOM 568 N N . VAL A 1 71 ? -2.984 -1.194 15.637 1.00 87.12 71 VAL A N 1
ATOM 569 C CA . VAL A 1 71 ? -4.227 -1.158 14.854 1.00 87.12 71 VAL A CA 1
ATOM 570 C C . VAL A 1 71 ? -5.265 -0.277 15.553 1.00 87.12 71 VAL A C 1
ATOM 572 O O . VAL A 1 71 ? -5.778 0.658 14.937 1.00 87.12 71 VAL A O 1
ATOM 575 N N . ALA A 1 72 ? -5.501 -0.492 16.850 1.00 88.62 72 ALA A N 1
ATOM 576 C CA . ALA A 1 72 ? -6.407 0.331 17.650 1.00 88.62 72 ALA A CA 1
ATOM 577 C C . ALA A 1 72 ? -5.990 1.814 17.659 1.00 88.62 72 ALA A C 1
ATOM 579 O O . ALA A 1 72 ? -6.829 2.699 17.486 1.00 88.62 72 ALA A O 1
ATOM 580 N N . GLY A 1 73 ? -4.687 2.101 17.780 1.00 90.88 73 GLY A N 1
ATOM 581 C CA . GLY A 1 73 ? -4.150 3.461 17.685 1.00 90.88 73 GLY A CA 1
ATOM 582 C C . GLY A 1 73 ? -4.446 4.133 16.339 1.00 90.88 73 GLY A C 1
ATOM 583 O O . GLY A 1 73 ? -4.886 5.284 16.306 1.00 90.88 73 GLY A O 1
ATOM 584 N N . GLY A 1 74 ? -4.270 3.408 15.230 1.00 92.62 74 GLY A N 1
ATOM 585 C CA . GLY A 1 74 ? -4.574 3.902 13.885 1.00 92.62 74 GLY A CA 1
ATOM 586 C C . GLY A 1 74 ? -6.064 4.182 13.667 1.00 92.62 74 GLY A C 1
ATOM 587 O O . GLY A 1 74 ? -6.423 5.230 13.129 1.00 92.62 74 GLY A O 1
ATOM 588 N N . LEU A 1 75 ? -6.940 3.292 14.139 1.00 94.00 75 LEU A N 1
ATOM 589 C CA . LEU A 1 75 ? -8.393 3.484 14.068 1.00 94.00 75 LEU A CA 1
ATOM 590 C C . LEU A 1 75 ? -8.842 4.691 14.903 1.00 94.00 75 LEU A C 1
ATOM 592 O O . LEU A 1 75 ? -9.614 5.524 14.427 1.00 94.00 75 LEU A O 1
ATOM 596 N N . LYS A 1 76 ? -8.278 4.860 16.104 1.00 93.88 76 LYS A N 1
ATOM 597 C CA . LYS A 1 76 ? -8.531 6.029 16.959 1.00 93.88 76 LYS A CA 1
ATOM 598 C C . LYS A 1 76 ? -8.075 7.335 16.306 1.00 93.88 76 LYS A C 1
ATOM 600 O O . LYS A 1 76 ? -8.754 8.356 16.416 1.00 93.88 76 LYS A O 1
ATOM 605 N N . ALA A 1 77 ? -6.945 7.314 15.600 1.00 95.75 77 ALA A N 1
ATOM 606 C CA . ALA A 1 77 ? -6.482 8.461 14.825 1.00 95.75 77 ALA A CA 1
ATOM 607 C C . ALA A 1 77 ? -7.431 8.775 13.656 1.00 95.75 77 ALA A C 1
ATOM 609 O O . ALA A 1 77 ? -7.746 9.943 13.426 1.00 95.75 77 ALA A O 1
ATOM 610 N N . ALA A 1 78 ? -7.932 7.753 12.955 1.00 95.00 78 ALA A N 1
ATOM 611 C CA . ALA A 1 78 ? -8.879 7.924 11.854 1.00 95.00 78 ALA A CA 1
ATOM 612 C C . ALA A 1 78 ? -10.193 8.585 12.306 1.00 95.00 78 ALA A C 1
ATOM 614 O O . ALA A 1 78 ? -10.679 9.475 11.612 1.00 95.00 78 ALA A O 1
ATOM 615 N N . GLN A 1 79 ? -10.717 8.235 13.486 1.00 93.31 79 GLN A N 1
ATOM 616 C CA . GLN A 1 79 ? -11.921 8.865 14.051 1.00 93.31 79 GLN A CA 1
ATOM 617 C C . GLN A 1 79 ? -11.757 10.376 14.285 1.00 93.31 79 GLN A C 1
ATOM 619 O O . GLN A 1 79 ? -12.686 11.151 14.070 1.00 93.31 79 GLN A O 1
ATOM 624 N N . ARG A 1 80 ? -10.567 10.813 14.718 1.00 93.81 80 ARG A N 1
ATOM 625 C CA . ARG A 1 80 ? -10.286 12.221 15.051 1.00 93.81 80 ARG A CA 1
ATOM 626 C C . ARG A 1 80 ? -9.815 13.053 13.864 1.00 93.81 80 ARG A C 1
ATOM 628 O O . ARG A 1 80 ? -9.739 14.274 13.965 1.00 93.81 80 ARG A O 1
ATOM 635 N N . ASN A 1 81 ? -9.460 12.411 12.757 1.00 94.38 81 ASN A N 1
ATOM 636 C CA . ASN A 1 81 ? -8.873 13.097 11.622 1.00 94.38 81 ASN A CA 1
ATOM 637 C C . ASN A 1 81 ? -9.960 13.831 10.808 1.00 94.38 81 ASN A C 1
ATOM 639 O O . ASN A 1 81 ? -10.841 13.176 10.247 1.00 94.38 81 ASN A O 1
ATOM 643 N N . PRO A 1 82 ? -9.886 15.170 10.664 1.00 93.19 82 PRO A N 1
ATOM 644 C CA . PRO A 1 82 ? -10.876 15.940 9.909 1.00 93.19 82 PRO A CA 1
ATOM 645 C C . PRO A 1 82 ? -10.863 15.638 8.402 1.00 93.19 82 PRO A C 1
ATOM 647 O O . PRO A 1 82 ? -11.832 15.936 7.713 1.00 93.19 82 PRO A O 1
ATOM 650 N N . ARG A 1 83 ? -9.791 15.029 7.873 1.00 95.94 83 ARG A N 1
ATOM 651 C CA . ARG A 1 83 ? -9.708 14.598 6.466 1.00 95.94 83 ARG A CA 1
ATOM 652 C C . ARG A 1 83 ? -10.450 13.287 6.190 1.00 95.94 83 ARG A C 1
ATOM 654 O O . ARG A 1 83 ? -10.584 12.901 5.032 1.00 95.94 83 ARG A O 1
ATOM 661 N N . VAL A 1 84 ? -10.897 12.581 7.227 1.00 94.75 84 VAL A N 1
ATOM 662 C CA . VAL A 1 84 ? -11.640 11.324 7.093 1.00 94.75 84 VAL A CA 1
ATOM 663 C C . VAL A 1 84 ? -13.133 11.636 7.026 1.00 94.75 84 VAL A C 1
ATOM 665 O O . VAL A 1 84 ? -13.658 12.398 7.833 1.00 94.75 84 VAL A O 1
ATOM 668 N N . LYS A 1 85 ? -13.821 11.042 6.047 1.00 96.06 85 LYS A N 1
ATOM 669 C CA . LYS A 1 85 ? -15.277 11.170 5.881 1.00 96.06 85 LYS A CA 1
ATOM 670 C C . LYS A 1 85 ? -16.007 10.505 7.051 1.00 96.06 85 LYS A C 1
ATOM 672 O O . LYS A 1 85 ? -15.510 9.510 7.569 1.00 96.06 85 LYS A O 1
ATOM 677 N N . GLU A 1 86 ? -17.213 10.962 7.383 1.00 92.50 8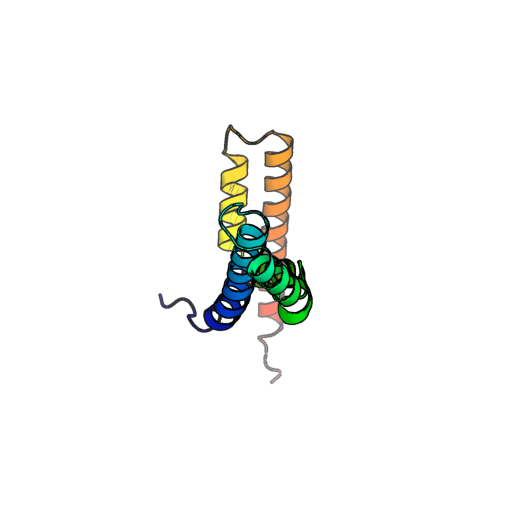6 GLU A N 1
ATOM 678 C CA . GLU A 1 86 ? -18.004 10.408 8.500 1.00 92.50 86 GLU A CA 1
ATOM 679 C C . GLU A 1 86 ? -18.176 8.886 8.427 1.00 92.50 86 GLU A C 1
ATOM 681 O O . GLU A 1 86 ? -17.840 8.189 9.379 1.00 92.50 86 GLU A O 1
ATOM 686 N N . ARG A 1 87 ? -18.514 8.343 7.250 1.00 92.94 87 ARG A N 1
ATOM 687 C CA . ARG A 1 87 ? -18.574 6.885 7.030 1.00 92.94 87 ARG A CA 1
ATOM 688 C C . ARG A 1 87 ? -17.268 6.164 7.394 1.00 92.94 87 ARG A C 1
ATOM 690 O O . ARG A 1 87 ? -17.284 5.046 7.893 1.00 92.94 87 ARG A O 1
ATOM 697 N N . GLY A 1 88 ? -16.122 6.796 7.134 1.00 92.62 88 GLY A N 1
ATOM 698 C CA . GLY A 1 88 ? -14.810 6.254 7.486 1.00 92.62 88 GLY A CA 1
ATOM 699 C C . GLY A 1 88 ? -14.532 6.291 8.989 1.00 92.62 88 GLY A C 1
ATOM 700 O O . GLY A 1 88 ? -13.883 5.381 9.501 1.00 92.62 88 GLY A O 1
ATOM 701 N N . LYS A 1 89 ? -15.040 7.305 9.700 1.00 94.62 89 LYS A N 1
ATOM 702 C CA . LYS A 1 89 ? -14.941 7.404 11.162 1.00 94.62 89 LYS A CA 1
ATOM 703 C C . LYS A 1 89 ? -15.824 6.365 11.849 1.00 94.62 89 LYS A C 1
ATOM 705 O O . LYS A 1 89 ? -15.347 5.687 12.751 1.00 94.62 89 LYS A O 1
ATOM 710 N N . GLU A 1 90 ? -17.056 6.193 11.375 1.00 94.69 90 GLU A N 1
ATOM 711 C CA . GLU A 1 90 ? -17.999 5.180 11.864 1.00 94.69 90 GLU A CA 1
ATOM 712 C C . GLU A 1 90 ? -17.428 3.768 11.689 1.00 94.69 90 GLU A C 1
ATOM 714 O O . GLU A 1 90 ? -17.259 3.040 12.665 1.00 94.69 90 GLU A O 1
ATOM 719 N N . SER A 1 91 ? -16.953 3.444 10.479 1.00 94.69 91 SER A N 1
ATOM 720 C CA . SER A 1 91 ? -16.265 2.171 10.212 1.00 94.69 91 SER A CA 1
ATOM 721 C C . SER A 1 91 ? -15.028 1.963 11.098 1.00 94.69 91 SER A C 1
ATOM 723 O O . SER A 1 91 ? -14.669 0.830 11.416 1.00 94.69 91 SER A O 1
ATOM 725 N N . ALA A 1 92 ? -14.322 3.036 11.470 1.00 92.94 92 ALA A N 1
ATOM 726 C CA . ALA A 1 92 ? -13.181 2.943 12.375 1.00 92.94 92 ALA A CA 1
ATOM 727 C C . ALA A 1 92 ? -13.606 2.714 13.834 1.00 92.94 92 ALA A C 1
ATOM 729 O O . ALA A 1 92 ? -12.855 2.088 14.578 1.00 92.94 92 ALA A O 1
ATOM 730 N N . SER A 1 93 ? -14.782 3.200 14.241 1.00 93.44 93 SER A N 1
ATOM 731 C CA . SER A 1 93 ? -15.379 2.920 15.553 1.00 93.44 93 SER A CA 1
ATOM 732 C C . SER A 1 93 ? -15.789 1.465 15.677 1.00 93.44 93 SER A C 1
ATOM 734 O O . SER A 1 93 ? -15.301 0.781 16.569 1.00 93.44 93 SER A O 1
ATOM 736 N N . GLU A 1 94 ? -16.561 0.957 14.718 1.00 94.75 94 GLU A N 1
ATOM 737 C CA . GLU A 1 94 ? -17.018 -0.437 14.722 1.00 94.75 94 GLU A CA 1
ATOM 738 C C . GLU A 1 94 ? -15.849 -1.428 14.807 1.00 94.75 94 GLU A C 1
ATOM 740 O O . GLU A 1 94 ? -15.874 -2.383 15.583 1.00 94.75 94 GLU A O 1
ATOM 745 N N . LYS A 1 95 ? -14.780 -1.177 14.038 1.00 92.12 95 LYS A N 1
ATOM 746 C CA . LYS A 1 95 ? -13.570 -2.012 14.055 1.00 92.12 95 LYS A CA 1
ATOM 747 C C . LYS A 1 95 ? -12.816 -1.938 15.379 1.00 92.12 95 LYS A C 1
ATOM 749 O O . LYS A 1 95 ? -12.202 -2.925 15.775 1.00 92.12 95 LYS A O 1
ATOM 754 N N . LEU A 1 96 ? -12.829 -0.786 16.047 1.00 91.88 96 LEU A N 1
ATOM 755 C CA . LEU A 1 96 ? -12.180 -0.614 17.345 1.00 91.88 96 LEU A CA 1
ATOM 756 C C . LEU A 1 96 ? -12.966 -1.341 18.443 1.00 91.88 96 LEU A C 1
ATOM 758 O O . LEU A 1 96 ? -12.354 -2.007 19.274 1.00 91.88 96 LEU A O 1
ATOM 762 N N . ASP A 1 97 ? -14.296 -1.301 18.381 1.00 92.75 97 ASP A N 1
ATOM 763 C CA . ASP A 1 97 ? -15.168 -2.048 19.292 1.00 92.75 97 ASP A CA 1
ATOM 764 C C . ASP A 1 97 ? -15.018 -3.561 19.095 1.00 92.75 97 ASP A C 1
ATOM 766 O O . ASP A 1 97 ? -14.893 -4.307 20.064 1.00 92.75 97 ASP A O 1
ATOM 770 N N . ALA A 1 98 ? -14.968 -4.026 17.842 1.00 91.31 98 ALA A N 1
ATOM 771 C CA . ALA A 1 98 ? -14.723 -5.432 17.524 1.00 91.31 98 ALA A CA 1
ATOM 772 C C . ALA A 1 98 ? -13.362 -5.920 18.052 1.00 91.31 98 ALA A C 1
ATOM 774 O O . ALA A 1 9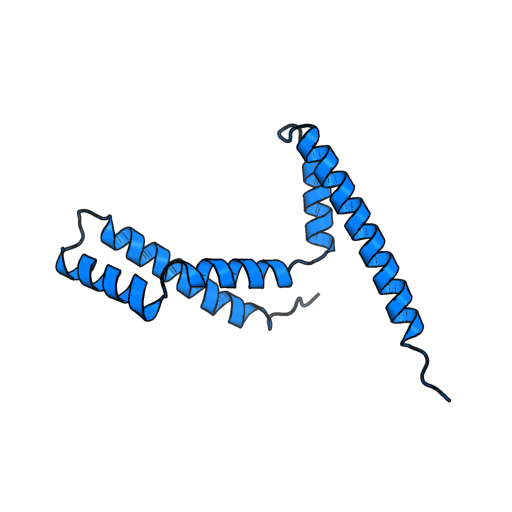8 ? -13.275 -7.013 18.605 1.00 91.31 98 ALA A O 1
ATOM 775 N N . LEU A 1 99 ? -12.310 -5.099 17.936 1.00 87.94 99 LEU A N 1
ATOM 776 C CA . LEU A 1 99 ? -10.991 -5.408 18.500 1.00 87.94 99 LEU A CA 1
ATOM 777 C C . LEU A 1 99 ? -10.997 -5.454 20.032 1.00 87.94 99 LEU A C 1
ATOM 779 O O . LEU A 1 99 ? -10.288 -6.275 20.609 1.00 87.94 99 LEU A O 1
ATOM 783 N N . GLY A 1 100 ? -11.779 -4.589 20.684 1.00 86.69 100 GLY A N 1
ATOM 784 C CA . GLY A 1 100 ? -11.981 -4.630 22.134 1.00 86.69 100 GLY A CA 1
ATOM 785 C C . GLY A 1 100 ? -12.609 -5.951 22.573 1.00 86.69 100 GLY A C 1
ATOM 786 O O . GLY A 1 100 ? -12.024 -6.661 23.385 1.00 86.69 100 GLY A O 1
ATOM 787 N N . ARG A 1 101 ? -13.725 -6.336 21.939 1.00 87.12 101 ARG A N 1
ATOM 788 C CA . ARG A 1 101 ? -14.416 -7.608 22.220 1.00 87.12 101 ARG A CA 1
ATOM 789 C C . ARG A 1 101 ? -13.509 -8.821 22.013 1.00 87.12 101 ARG A C 1
ATOM 791 O O . ARG A 1 101 ? -13.417 -9.664 22.896 1.00 87.12 101 ARG A O 1
ATOM 798 N N . ALA A 1 102 ? -12.776 -8.867 20.900 1.00 84.31 102 ALA A N 1
ATOM 799 C CA . ALA A 1 102 ? -11.847 -9.961 20.614 1.00 84.31 102 ALA A CA 1
ATOM 800 C C . ALA A 1 102 ? -10.728 -10.082 21.667 1.00 84.31 102 ALA A C 1
ATOM 802 O O . ALA A 1 102 ? -10.301 -11.186 21.996 1.00 84.31 102 ALA A O 1
ATOM 803 N N . ARG A 1 103 ? -10.254 -8.957 22.222 1.00 82.19 103 ARG A N 1
ATOM 804 C CA . ARG A 1 103 ? -9.256 -8.960 23.302 1.00 82.19 103 ARG A CA 1
ATOM 805 C C . ARG A 1 103 ? -9.838 -9.504 24.607 1.00 82.19 103 ARG A C 1
ATOM 807 O O . ARG A 1 103 ? -9.158 -10.257 25.302 1.00 82.19 103 ARG A O 1
ATOM 814 N N . ASP A 1 104 ? -11.066 -9.118 24.933 1.00 81.62 104 ASP A N 1
ATOM 815 C CA . ASP A 1 104 ? -11.746 -9.567 26.148 1.00 81.62 104 ASP A CA 1
ATOM 816 C C . ASP A 1 104 ? -12.053 -11.074 26.086 1.00 81.62 104 ASP A C 1
ATOM 818 O O . ASP A 1 104 ? -11.863 -11.786 27.071 1.00 81.62 104 ASP A O 1
ATOM 822 N N . GLU A 1 105 ? -12.437 -11.585 24.912 1.00 78.75 105 GLU A N 1
ATOM 823 C CA . GLU A 1 105 ? -12.635 -13.018 24.651 1.00 78.75 105 GLU A CA 1
ATOM 824 C C . GLU A 1 105 ? -11.328 -13.820 24.770 1.00 78.75 105 GLU A C 1
ATOM 826 O O . GLU A 1 105 ? -11.305 -14.877 25.401 1.00 78.75 105 GLU A O 1
ATOM 831 N N . GLN A 1 106 ? -10.218 -13.307 24.226 1.00 74.75 106 GLN A N 1
ATOM 832 C CA . GLN A 1 106 ? -8.895 -13.928 24.377 1.00 74.75 106 GLN A CA 1
ATOM 833 C C . GLN A 1 106 ? -8.455 -13.992 25.845 1.00 74.75 106 GLN A C 1
ATOM 835 O O . GLN A 1 106 ? -7.930 -15.013 26.283 1.00 74.75 106 GLN A O 1
ATOM 840 N N . ALA A 1 107 ? -8.708 -12.935 26.624 1.00 75.06 107 ALA A N 1
ATOM 841 C CA . ALA A 1 107 ? -8.381 -12.906 28.048 1.00 75.06 107 ALA A CA 1
ATOM 842 C C . ALA A 1 107 ? -9.195 -13.927 28.867 1.00 75.06 107 ALA A C 1
ATOM 844 O O . ALA A 1 107 ? -8.677 -14.485 29.831 1.00 75.06 107 ALA A O 1
ATOM 845 N N . GLN A 1 108 ? -10.447 -14.195 28.483 1.00 73.69 108 GLN A N 1
ATOM 846 C CA . GLN A 1 108 ? -11.285 -15.215 29.127 1.00 73.69 108 GLN A CA 1
ATOM 847 C C . GLN A 1 108 ? -10.825 -16.641 28.790 1.00 73.69 108 GLN A C 1
ATOM 849 O O . GLN A 1 108 ? -10.817 -17.506 29.664 1.00 73.69 108 GLN A O 1
ATOM 854 N N . GLN A 1 109 ? -10.394 -16.886 27.548 1.00 67.06 109 GLN A N 1
ATOM 855 C CA . GLN A 1 109 ? -9.880 -18.194 27.123 1.00 67.06 109 GLN A CA 1
ATOM 856 C C . GLN A 1 109 ? -8.561 -18.552 27.821 1.00 67.06 109 GLN A C 1
ATOM 858 O O . GLN A 1 109 ? -8.412 -19.673 28.305 1.00 67.06 109 GLN A O 1
ATOM 863 N N . ASP A 1 110 ? -7.642 -17.595 27.950 1.00 66.38 110 ASP A N 1
ATOM 864 C CA . ASP A 1 110 ? -6.339 -17.804 28.599 1.00 66.38 110 ASP A CA 1
ATOM 865 C C . ASP A 1 110 ? -6.494 -18.129 30.100 1.00 66.38 110 ASP A C 1
ATOM 867 O O . ASP A 1 110 ? -5.826 -19.007 30.643 1.00 66.38 110 ASP A O 1
ATOM 871 N N . GLN A 1 111 ? -7.474 -17.505 30.767 1.00 63.72 111 GLN A N 1
ATOM 872 C CA . GLN A 1 111 ? -7.822 -17.816 32.160 1.00 63.72 111 GLN A CA 1
ATOM 873 C C . GLN A 1 111 ? -8.417 -19.221 32.335 1.00 63.72 111 GLN A C 1
ATOM 875 O O . GLN A 1 111 ? -8.226 -19.835 33.383 1.00 63.72 111 GLN A O 1
ATOM 880 N N . SER A 1 112 ? -9.112 -19.747 31.323 1.00 60.38 112 SER A N 1
ATOM 881 C CA . SER A 1 112 ? -9.699 -21.093 31.365 1.00 60.38 112 SER A CA 1
ATOM 882 C C . SER A 1 112 ? -8.710 -22.227 31.056 1.00 60.38 112 SER A C 1
ATOM 884 O O . SER A 1 112 ? -8.970 -23.364 31.433 1.00 60.38 112 SER A O 1
ATOM 886 N N . GLN A 1 113 ? -7.570 -21.937 30.416 1.00 59.59 113 GLN A N 1
ATOM 887 C CA . GLN A 1 113 ? -6.539 -22.934 30.075 1.00 59.59 113 GLN A CA 1
ATOM 888 C C . GLN A 1 113 ? -5.404 -23.035 31.110 1.00 59.59 113 GLN A C 1
ATOM 890 O O . GLN A 1 113 ? -4.584 -23.946 31.036 1.00 59.59 113 GLN A O 1
ATOM 895 N N . ALA A 1 114 ? -5.351 -22.128 32.090 1.00 58.50 114 ALA A N 1
ATOM 896 C CA . ALA A 1 114 ? -4.285 -22.055 33.095 1.00 58.50 114 ALA A CA 1
ATOM 897 C C . ALA A 1 114 ? -4.537 -22.887 34.376 1.00 58.50 114 ALA A C 1
ATOM 899 O O . ALA A 1 114 ? -3.833 -22.702 35.369 1.00 58.50 114 ALA A O 1
ATOM 900 N N . GLN A 1 115 ? -5.526 -23.787 34.387 1.00 51.91 115 GLN A N 1
ATOM 901 C CA . GLN A 1 115 ? -5.731 -24.748 35.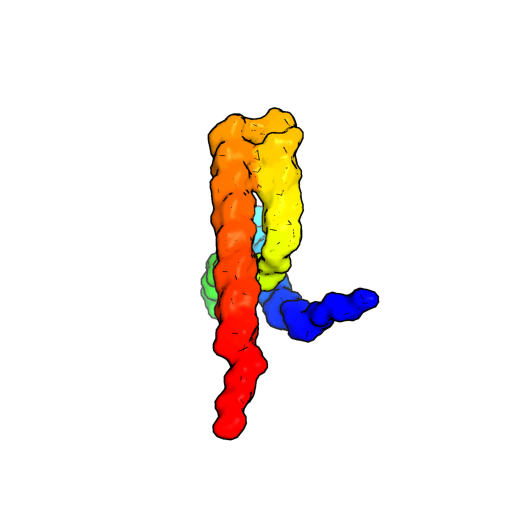479 1.00 51.91 115 GLN A CA 1
ATOM 902 C C . GLN A 1 115 ? -5.071 -26.084 35.082 1.00 51.91 115 GLN A C 1
ATOM 904 O O . GLN A 1 115 ? -5.622 -26.777 34.227 1.00 51.91 115 GLN A O 1
ATOM 909 N N . PRO A 1 116 ? -3.899 -26.463 35.631 1.00 57.12 116 PRO A N 1
ATOM 910 C CA . PRO A 1 116 ? -3.449 -27.844 35.536 1.00 57.12 116 PRO A CA 1
ATOM 911 C C . PRO A 1 116 ? -4.395 -28.701 36.382 1.00 57.12 116 PRO A C 1
ATOM 913 O O . PRO A 1 116 ? -4.662 -28.373 37.537 1.00 57.12 116 PRO A O 1
ATOM 916 N N . GLU A 1 117 ? -4.936 -29.755 35.776 1.00 51.44 117 GLU A N 1
ATOM 917 C CA . GLU A 1 117 ? -5.673 -30.794 36.491 1.00 51.44 117 GLU A CA 1
ATOM 918 C C . GLU A 1 117 ? -4.755 -31.394 37.574 1.00 51.44 117 GLU A C 1
ATOM 920 O O . GLU A 1 117 ? -3.618 -31.773 37.275 1.00 51.44 117 GLU A O 1
ATOM 925 N N . GLU A 1 118 ? -5.224 -31.374 38.829 1.00 50.38 118 GLU A N 1
ATOM 926 C CA . GLU A 1 118 ? -4.578 -32.003 39.996 1.00 50.38 118 GLU A CA 1
ATOM 927 C C . GLU A 1 118 ? -4.559 -33.534 39.902 1.00 50.38 118 GLU A C 1
ATOM 929 O O . GLU A 1 118 ? -5.566 -34.125 39.443 1.00 50.38 118 GLU A O 1
#

Foldseek 3Di:
DDDDPPLVVVLVVLVVLVVLLVVLVVLLVDPPHDPVSNVVSVCCCCPVSVHCVSVVVNVVSVVVPDDLVVLLVVLVCLLPDPPHDPVSNVVSVVVNVVSVVVVVVVVVVVVVVPDDDD

pLDDT: mean 79.34, std 15.66, range [35.75, 96.06]

Organism: NCBI:txid1245748